Protein AF-A0A382TD17-F1 (afdb_monomer_lite)

InterPro domains:
  IPR001322 Lamin tail domain [PF00932] (23-88)
  IPR036415 Lamin tail domain superfamily [SSF74853] (25-89)

Organism: NCBI:txid408172

Sequence (111 aa):
MPLSNRSLWHDWLWLLFFAAITPQAQVIINEIHYRPANESLSEEFIELWNFGGEPVTLDGWQLDAGILFVFGKITLPPDSGLVVAADVAQFAKLHPGVKNVVGNWRGQLSN

Foldseek 3Di:
DDDDDDDDDDPDPDPDDDDPPPPDPQKDFPDWQQADPVRDQQATKTKIFGQDQAKDFQDQPFDDPQWTDGDHGDIAGHGGMAIAGCHPVVNCVVCVPDDRYHYVIPGGDDD

Secondary structure (DSSP, 8-state):
-------------------------SEEEEEEE-S-TT--GGG-EEEEEE-SSS-EE-TT-EE-SSEEEE--S-EE-TTEEEEEES-HHHHHHH-TT---EEE--EE----

Radius of gyration: 25.59 Å; chains: 1; bounding box: 78×43×63 Å

pLDDT: mean 87.73, std 16.06, range [43.56, 98.69]

Structure (mmCIF, N/CA/C/O backbone):
data_AF-A0A382TD17-F1
#
_entry.id   AF-A0A382TD17-F1
#
loop_
_atom_site.group_PDB
_atom_site.id
_atom_site.type_symbol
_atom_site.label_atom_id
_atom_site.label_alt_id
_atom_site.label_comp_id
_atom_site.label_asym_id
_atom_site.label_entity_id
_atom_site.label_seq_id
_atom_site.pdbx_PDB_ins_code
_atom_site.Cartn_x
_atom_site.Cartn_y
_atom_site.Cartn_z
_atom_site.occupancy
_atom_site.B_iso_or_equiv
_atom_site.auth_seq_id
_atom_site.auth_comp_id
_atom_site.auth_asym_id
_atom_site.auth_atom_id
_atom_site.pdbx_PDB_model_num
ATOM 1 N N . MET A 1 1 ? -62.956 27.971 46.661 1.00 43.56 1 MET A N 1
ATOM 2 C CA . MET A 1 1 ? -62.706 28.676 45.381 1.00 43.56 1 MET A CA 1
ATOM 3 C C . MET A 1 1 ? -61.955 29.973 45.685 1.00 43.56 1 MET A C 1
ATOM 5 O O . MET A 1 1 ? -62.360 30.593 46.660 1.00 43.56 1 MET A O 1
ATOM 9 N N . PRO A 1 2 ? -60.976 30.447 44.886 1.00 54.31 2 PRO A N 1
ATOM 10 C CA . PRO A 1 2 ? -60.091 29.741 43.951 1.00 54.31 2 PRO A CA 1
ATOM 11 C C . PRO A 1 2 ? -58.573 30.070 44.115 1.00 54.31 2 PRO A C 1
ATOM 13 O O . PRO A 1 2 ? -58.189 31.087 44.673 1.00 54.31 2 PRO A O 1
ATOM 16 N N . LEU A 1 3 ? -57.748 29.161 43.573 1.00 45.25 3 LEU A N 1
ATOM 17 C CA . LEU A 1 3 ? -56.482 29.331 42.828 1.00 45.25 3 LEU A CA 1
ATOM 18 C C . LEU A 1 3 ? -55.356 30.245 43.369 1.00 45.25 3 LEU A C 1
ATOM 20 O O . LEU A 1 3 ? -55.397 31.462 43.212 1.00 45.25 3 LEU A O 1
ATOM 24 N N . SER A 1 4 ? -54.233 29.628 43.775 1.00 58.12 4 SER A N 1
ATOM 25 C CA . SER A 1 4 ? -52.903 30.241 43.625 1.00 58.12 4 SER A CA 1
ATOM 26 C C . SER A 1 4 ? -52.115 29.554 42.506 1.00 58.12 4 SER A C 1
ATOM 28 O O . SER A 1 4 ? -51.661 28.416 42.620 1.00 58.12 4 SER A O 1
ATOM 30 N N . ASN A 1 5 ? -51.994 30.315 41.430 1.00 58.88 5 ASN A N 1
ATOM 31 C CA . ASN A 1 5 ? -51.177 30.176 40.238 1.00 58.88 5 ASN A CA 1
ATOM 32 C C . ASN A 1 5 ? -49.743 29.662 40.503 1.00 58.88 5 ASN A C 1
ATOM 34 O O . ASN A 1 5 ? -48.974 30.305 41.219 1.00 58.88 5 ASN A O 1
ATOM 38 N N . ARG A 1 6 ? -49.354 28.552 39.864 1.00 56.66 6 ARG A N 1
ATOM 39 C CA . ARG A 1 6 ? -47.947 28.169 39.692 1.00 56.66 6 ARG A CA 1
ATOM 40 C C . ARG A 1 6 ? -47.659 27.831 38.228 1.00 56.66 6 ARG A C 1
ATOM 42 O O . ARG A 1 6 ? -47.901 26.725 37.775 1.00 56.66 6 ARG A O 1
ATOM 49 N N . SER A 1 7 ? -47.123 28.850 37.558 1.00 59.53 7 SER A N 1
ATOM 50 C CA . SER A 1 7 ? -46.008 28.824 36.603 1.00 59.53 7 SER A CA 1
ATOM 51 C C . SER A 1 7 ? -46.014 27.767 35.488 1.00 59.53 7 SER A C 1
ATOM 53 O O . SER A 1 7 ? -45.597 26.629 35.676 1.00 59.53 7 SER A O 1
ATOM 55 N N . LEU A 1 8 ? -46.354 28.253 34.294 1.00 64.62 8 LEU A N 1
ATOM 56 C CA . LEU A 1 8 ? -46.206 27.662 32.961 1.00 64.62 8 LEU A CA 1
ATOM 57 C C . LEU A 1 8 ? -44.751 27.359 32.603 1.00 64.62 8 LEU A C 1
ATOM 59 O O . LEU A 1 8 ? -43.982 28.310 32.543 1.00 64.62 8 LEU A O 1
ATOM 63 N N . TRP A 1 9 ? -44.409 26.130 32.215 1.00 53.50 9 TRP A N 1
ATOM 64 C CA . TRP A 1 9 ? -43.345 25.898 31.227 1.00 53.50 9 TRP A CA 1
ATOM 65 C C . TRP A 1 9 ? -43.829 24.800 30.277 1.00 53.50 9 TRP A C 1
ATOM 67 O O . TRP A 1 9 ? -44.205 23.717 30.707 1.00 53.50 9 TRP A O 1
ATOM 77 N N . HIS A 1 10 ? -43.932 25.156 28.999 1.00 54.94 10 HIS A N 1
ATOM 78 C CA . HIS A 1 10 ? -44.420 24.303 27.926 1.00 54.94 10 HIS A CA 1
ATOM 79 C C . HIS A 1 10 ? -43.370 23.236 27.608 1.00 54.94 10 HIS A C 1
ATOM 81 O O . HIS A 1 10 ? -42.209 23.573 27.376 1.00 54.94 10 HIS A O 1
ATOM 87 N N . ASP A 1 11 ? -43.795 21.979 27.541 1.00 56.88 11 ASP A N 1
ATOM 88 C CA . ASP A 1 11 ? -42.989 20.870 27.044 1.00 56.88 11 ASP A CA 1
ATOM 89 C C . ASP A 1 11 ? -42.779 21.033 25.532 1.00 56.88 11 ASP A C 1
ATOM 91 O O . ASP A 1 11 ? -43.651 20.726 24.718 1.00 56.88 11 ASP A O 1
ATOM 95 N N . TRP A 1 12 ? -41.622 21.562 25.136 1.00 56.66 12 TRP A N 1
ATOM 96 C CA . TRP A 1 12 ? -41.204 21.580 23.737 1.00 56.66 12 TRP A CA 1
ATOM 97 C C . TRP A 1 12 ? -40.485 20.257 23.457 1.00 56.66 12 TRP A C 1
ATOM 99 O O . TRP A 1 12 ? -39.304 20.094 23.761 1.00 56.66 12 TRP A O 1
ATOM 109 N N . LEU A 1 13 ? -41.223 19.291 22.906 1.00 55.62 13 LEU A N 1
ATOM 110 C CA . LEU A 1 13 ? -40.679 18.061 22.327 1.00 55.62 13 LEU A CA 1
ATOM 111 C C . LEU A 1 13 ? -39.768 18.420 21.143 1.00 55.62 13 LEU A C 1
ATOM 113 O O . LEU A 1 13 ? -40.232 18.611 20.020 1.00 55.62 13 LEU A O 1
ATOM 117 N N . TRP A 1 14 ? -38.459 18.494 21.377 1.00 62.12 14 TRP A N 1
ATOM 118 C CA . TRP A 1 14 ? -37.474 18.472 20.299 1.00 62.12 14 TRP A CA 1
ATOM 119 C C . TRP A 1 14 ? -37.331 17.033 19.800 1.00 62.12 14 TRP A C 1
ATOM 121 O O . TRP A 1 14 ? -36.613 16.227 20.389 1.00 62.12 14 TRP A O 1
ATOM 131 N N . LEU A 1 15 ? -38.017 16.691 18.710 1.00 60.81 15 LEU A N 1
ATOM 132 C CA . LEU A 1 15 ? -37.674 15.498 17.938 1.00 60.81 15 LEU A CA 1
ATOM 133 C C . LEU A 1 15 ? -36.336 15.758 17.234 1.00 60.81 15 LEU A C 1
ATOM 135 O O . LEU A 1 15 ? -36.285 16.396 16.184 1.00 60.81 15 LEU A O 1
ATOM 139 N N . LEU A 1 16 ? -35.244 15.276 17.827 1.00 65.56 16 LEU A N 1
ATOM 140 C CA . LEU A 1 16 ? -33.961 15.171 17.143 1.00 65.56 16 LEU A CA 1
ATOM 141 C C . LEU A 1 16 ? -34.047 14.017 16.138 1.00 65.56 16 LEU A C 1
ATOM 143 O O . LEU A 1 16 ? -34.020 12.846 16.512 1.00 65.56 16 LEU A O 1
ATOM 147 N N . PHE A 1 17 ? -34.148 14.348 14.852 1.00 62.25 17 PHE A N 1
ATOM 148 C CA . PHE A 1 17 ? -33.865 13.395 13.785 1.00 62.25 17 PHE A CA 1
ATOM 149 C C . PHE A 1 17 ? -32.354 13.152 13.751 1.00 62.25 17 PHE A C 1
ATOM 151 O O . PHE A 1 17 ? -31.598 13.975 13.240 1.00 62.25 17 PHE A O 1
ATOM 158 N N . PHE A 1 18 ? -31.905 12.015 14.278 1.00 63.22 18 PHE A N 1
ATOM 159 C CA . PHE A 1 18 ? -30.597 11.490 13.910 1.00 63.22 18 PHE A CA 1
ATOM 160 C C . PHE A 1 18 ? -30.726 10.877 12.518 1.00 63.22 18 PHE A C 1
ATOM 162 O O . PHE A 1 18 ? -31.348 9.829 12.346 1.00 63.22 18 PHE A O 1
ATOM 169 N N . ALA A 1 19 ? -30.156 11.536 11.510 1.00 65.75 19 ALA A N 1
ATOM 170 C CA . ALA A 1 19 ? -29.840 10.841 10.275 1.00 65.75 19 ALA A CA 1
ATOM 171 C C . ALA A 1 19 ? -28.830 9.741 10.623 1.00 65.75 19 ALA A C 1
ATOM 173 O O . ALA A 1 19 ? -27.786 10.022 11.215 1.00 65.75 19 ALA A O 1
ATOM 174 N N . ALA A 1 20 ? -29.143 8.492 10.285 1.00 64.31 20 ALA A N 1
ATOM 175 C CA . ALA A 1 20 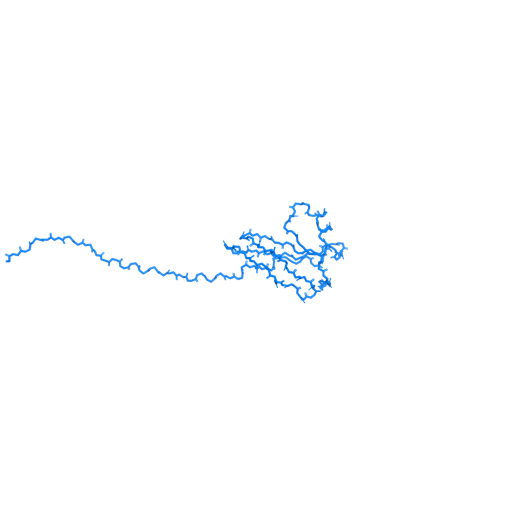? -28.143 7.440 10.302 1.00 64.31 20 ALA A CA 1
ATOM 176 C C . ALA A 1 20 ? -27.093 7.807 9.248 1.00 64.31 20 ALA A C 1
ATOM 178 O O . ALA A 1 20 ? -27.356 7.729 8.049 1.00 64.31 20 ALA A O 1
ATOM 179 N N . ILE A 1 21 ? -25.922 8.264 9.692 1.00 66.06 21 ILE A N 1
ATOM 180 C CA . ILE A 1 21 ? -24.752 8.346 8.827 1.00 66.06 21 ILE A CA 1
ATOM 181 C C . ILE A 1 21 ? -24.422 6.891 8.516 1.00 66.06 21 ILE A C 1
ATOM 183 O O . ILE A 1 21 ? -23.985 6.161 9.400 1.00 66.06 21 ILE A O 1
ATOM 187 N N . THR A 1 22 ? -24.703 6.423 7.307 1.00 58.97 22 THR A N 1
ATOM 188 C CA . THR A 1 22 ? -24.128 5.166 6.830 1.00 58.97 22 THR A CA 1
ATOM 189 C C . THR A 1 22 ? -22.675 5.472 6.488 1.00 58.97 22 THR A C 1
ATOM 191 O O . THR A 1 22 ? -22.464 6.150 5.478 1.00 58.97 22 THR A O 1
ATOM 194 N N . PRO A 1 23 ? -21.668 5.070 7.292 1.00 59.34 23 PRO A N 1
ATOM 195 C CA . PRO A 1 23 ? -20.293 5.193 6.844 1.00 59.34 23 PRO A CA 1
ATOM 196 C C . PRO A 1 23 ? -20.161 4.365 5.564 1.00 59.34 23 PRO A C 1
ATOM 198 O O . PRO A 1 23 ? -20.354 3.149 5.554 1.00 59.34 23 PRO A O 1
ATOM 201 N N . GLN A 1 24 ? -19.925 5.064 4.458 1.00 61.28 24 GLN A N 1
ATOM 202 C CA . GLN A 1 24 ? -19.508 4.464 3.199 1.00 61.28 24 GLN A CA 1
ATOM 203 C C . GLN A 1 24 ? -18.156 3.757 3.403 1.00 61.28 24 GLN A C 1
ATOM 205 O O . GLN A 1 24 ? -17.504 3.983 4.422 1.00 61.28 24 GLN A O 1
ATOM 210 N N . ALA A 1 25 ? -17.769 2.893 2.450 1.00 62.69 25 ALA A N 1
ATOM 211 C CA . ALA A 1 25 ? -16.523 2.120 2.440 1.00 62.69 25 ALA A CA 1
ATOM 212 C C . ALA A 1 25 ? -15.392 2.808 3.218 1.00 62.69 25 ALA A C 1
ATOM 214 O O . ALA A 1 25 ? -14.920 3.881 2.846 1.00 62.69 25 ALA A O 1
ATOM 215 N N . GLN A 1 26 ? -15.024 2.186 4.334 1.00 86.56 26 GLN A N 1
ATOM 216 C CA . GLN A 1 26 ? -14.173 2.805 5.338 1.00 86.56 26 GLN A CA 1
ATOM 217 C C . GLN A 1 26 ? -12.706 2.721 4.929 1.00 86.56 26 GLN A C 1
ATOM 219 O O . GLN A 1 26 ? -11.979 3.685 5.101 1.00 86.56 26 GLN A O 1
ATOM 224 N N . VAL A 1 27 ? -12.321 1.612 4.290 1.00 95.69 27 VAL A N 1
ATOM 225 C CA . VAL A 1 27 ? -11.025 1.410 3.638 1.00 95.69 27 VAL A CA 1
ATOM 226 C C . VAL A 1 27 ? -11.255 1.211 2.145 1.00 95.69 27 VAL A C 1
ATOM 228 O O . VAL A 1 27 ? -12.065 0.366 1.760 1.00 95.69 27 VAL A O 1
ATOM 231 N N . ILE A 1 28 ? -10.549 1.969 1.311 1.00 96.31 28 ILE A N 1
ATOM 232 C CA . ILE A 1 28 ? -10.595 1.835 -0.150 1.00 96.31 28 ILE A CA 1
ATOM 233 C C . ILE A 1 28 ? -9.201 1.564 -0.710 1.00 96.31 28 ILE A C 1
ATOM 235 O O . ILE A 1 28 ? -8.203 1.885 -0.067 1.00 96.31 28 ILE A O 1
ATOM 239 N N . ILE A 1 29 ? -9.138 1.033 -1.931 1.00 96.81 29 ILE A N 1
ATOM 240 C CA . ILE A 1 29 ? -7.923 1.118 -2.747 1.00 96.81 29 ILE A CA 1
ATOM 241 C C . ILE A 1 29 ? -7.844 2.552 -3.277 1.00 96.81 29 ILE A C 1
ATOM 243 O O . ILE A 1 29 ? -8.691 2.956 -4.073 1.00 96.81 29 ILE A O 1
ATOM 247 N N . ASN A 1 30 ? -6.874 3.319 -2.789 1.00 97.69 30 ASN A N 1
ATOM 248 C CA . ASN A 1 30 ? -6.686 4.727 -3.130 1.00 97.69 30 ASN A CA 1
ATOM 249 C C . ASN A 1 30 ? -5.819 4.897 -4.383 1.00 97.69 30 ASN A C 1
ATOM 251 O O . ASN A 1 30 ? -6.165 5.664 -5.279 1.00 97.69 30 ASN A O 1
ATOM 255 N N . GLU A 1 31 ? -4.729 4.134 -4.476 1.00 97.38 31 GLU A N 1
ATOM 256 C CA . GLU A 1 31 ? -3.802 4.169 -5.605 1.00 97.38 31 GLU A CA 1
ATOM 257 C C . GLU A 1 31 ? -3.428 2.751 -6.041 1.00 97.38 31 GLU A C 1
ATOM 259 O O . GLU A 1 31 ? -3.255 1.847 -5.221 1.00 97.38 31 GLU A O 1
ATOM 264 N N . ILE A 1 32 ? -3.279 2.573 -7.353 1.00 96.81 32 ILE A N 1
ATOM 265 C CA . ILE A 1 32 ? -2.626 1.410 -7.946 1.00 96.81 32 ILE A CA 1
ATOM 266 C C . ILE A 1 32 ? -1.520 1.935 -8.860 1.00 96.81 32 ILE A C 1
ATOM 268 O O . ILE A 1 32 ? -1.786 2.444 -9.950 1.00 96.81 32 ILE A O 1
ATOM 272 N N . HIS A 1 33 ? -0.274 1.779 -8.430 1.00 97.12 33 HIS A N 1
ATOM 273 C CA . HIS A 1 33 ? 0.905 2.129 -9.207 1.00 97.12 33 HIS A CA 1
ATOM 274 C C . HIS A 1 33 ? 1.363 0.910 -10.020 1.00 97.12 33 HIS A C 1
ATOM 276 O O . HIS A 1 33 ? 2.316 0.232 -9.660 1.00 97.12 33 HIS A O 1
ATOM 282 N N . TYR A 1 34 ? 0.634 0.577 -11.089 1.00 95.31 34 TYR A N 1
ATOM 283 C CA . TYR A 1 34 ? 0.818 -0.665 -11.866 1.00 95.31 34 TYR A CA 1
ATOM 284 C C . TYR A 1 34 ? 1.812 -0.558 -13.034 1.00 95.31 34 TYR A C 1
ATOM 286 O O . TYR A 1 34 ? 2.074 -1.539 -13.725 1.00 95.31 34 TYR A O 1
ATOM 294 N N . ARG A 1 35 ? 2.307 0.649 -13.333 1.00 95.50 35 ARG A N 1
ATOM 295 C CA . ARG A 1 35 ? 3.237 0.871 -14.446 1.00 95.50 35 ARG A CA 1
ATOM 296 C C . ARG A 1 35 ? 4.242 1.979 -14.124 1.00 95.50 35 ARG A C 1
ATOM 298 O O . ARG A 1 35 ? 4.062 3.118 -14.563 1.00 95.50 35 ARG A O 1
ATOM 305 N N . PRO A 1 36 ? 5.296 1.653 -13.361 1.00 95.00 36 PRO A N 1
ATOM 306 C CA . PRO A 1 36 ? 6.417 2.554 -13.119 1.00 95.00 36 PRO A CA 1
ATOM 307 C C . PRO A 1 36 ? 7.034 3.053 -14.430 1.00 95.00 36 PRO A C 1
ATOM 309 O O . PRO A 1 36 ? 6.994 2.366 -15.450 1.00 95.00 36 PRO A O 1
ATOM 312 N N . ALA A 1 37 ? 7.637 4.244 -14.421 1.00 95.75 37 ALA A N 1
ATOM 313 C CA . ALA A 1 37 ? 8.181 4.867 -15.636 1.00 95.75 37 ALA A CA 1
ATOM 314 C C . ALA A 1 37 ? 9.308 4.051 -16.298 1.00 95.75 37 ALA A C 1
ATOM 316 O O . ALA A 1 37 ? 9.523 4.150 -17.503 1.00 95.75 37 ALA A O 1
ATOM 317 N N . ASN A 1 38 ? 10.029 3.255 -15.507 1.00 95.62 38 ASN A N 1
ATOM 318 C CA . ASN A 1 38 ? 11.051 2.318 -15.971 1.00 95.62 38 ASN A CA 1
ATOM 319 C C . ASN A 1 38 ? 10.499 0.902 -16.235 1.00 95.62 38 ASN A C 1
ATOM 321 O O . ASN A 1 38 ? 11.284 -0.006 -16.495 1.00 95.62 38 ASN A O 1
ATOM 325 N N . GLU A 1 39 ? 9.179 0.716 -16.128 1.00 94.44 39 GLU A N 1
ATOM 326 C CA . GLU A 1 39 ? 8.455 -0.555 -16.260 1.00 94.44 39 GLU A CA 1
ATOM 327 C C . GLU A 1 39 ? 8.921 -1.654 -15.281 1.00 94.44 39 GLU A C 1
ATOM 329 O O . GLU A 1 39 ? 8.689 -2.843 -15.497 1.00 94.44 39 GLU A O 1
ATOM 334 N N . SER A 1 40 ? 9.572 -1.275 -14.175 1.00 96.44 40 SER A N 1
ATOM 335 C CA . SER A 1 40 ? 10.060 -2.222 -13.175 1.00 96.44 40 SER A CA 1
ATOM 336 C C . SER A 1 40 ? 8.931 -2.720 -12.276 1.00 96.44 40 SER A C 1
ATOM 338 O O . SER A 1 40 ? 8.482 -2.002 -11.390 1.00 96.44 40 SER A O 1
ATOM 340 N N . LEU A 1 41 ? 8.542 -3.990 -12.414 1.00 95.81 41 LEU A N 1
ATOM 341 C CA . LEU A 1 41 ? 7.497 -4.608 -11.580 1.00 95.81 41 LEU A CA 1
ATOM 342 C C . LEU A 1 41 ? 7.782 -4.523 -10.067 1.00 95.81 41 LEU A C 1
ATOM 344 O O . LEU A 1 41 ? 6.859 -4.515 -9.261 1.00 95.81 41 LEU A O 1
ATOM 348 N N . SER A 1 42 ? 9.053 -4.443 -9.653 1.00 97.25 42 SER A N 1
ATOM 349 C CA . SER A 1 42 ? 9.428 -4.307 -8.235 1.00 97.25 42 SER A CA 1
ATOM 350 C C . SER A 1 42 ? 9.088 -2.942 -7.628 1.00 97.25 42 SER A C 1
ATOM 352 O O . SER A 1 42 ? 9.145 -2.789 -6.408 1.00 97.25 42 SER A O 1
ATOM 354 N N . GLU A 1 43 ? 8.750 -1.956 -8.459 1.00 97.75 43 GLU A N 1
ATOM 355 C CA . GLU A 1 43 ? 8.349 -0.611 -8.036 1.00 97.75 43 GLU A CA 1
ATOM 356 C C . GLU A 1 43 ? 6.822 -0.449 -7.998 1.00 97.75 43 GLU A C 1
ATOM 358 O O . GLU A 1 43 ? 6.325 0.614 -7.631 1.00 97.75 43 GLU A O 1
ATOM 363 N N . GLU A 1 44 ? 6.064 -1.498 -8.336 1.00 97.94 44 GLU A N 1
ATOM 364 C CA . GLU A 1 44 ? 4.609 -1.480 -8.230 1.00 97.94 44 GLU A CA 1
ATOM 365 C C . GLU A 1 44 ? 4.145 -1.482 -6.768 1.00 97.94 44 GLU A C 1
ATOM 367 O O . GLU A 1 44 ? 4.736 -2.120 -5.889 1.00 97.94 44 GLU A O 1
ATOM 372 N N . PHE A 1 45 ? 3.033 -0.798 -6.505 1.00 98.31 45 PHE A N 1
ATOM 373 C CA . PHE A 1 45 ? 2.375 -0.817 -5.202 1.00 98.31 45 PHE A CA 1
ATOM 374 C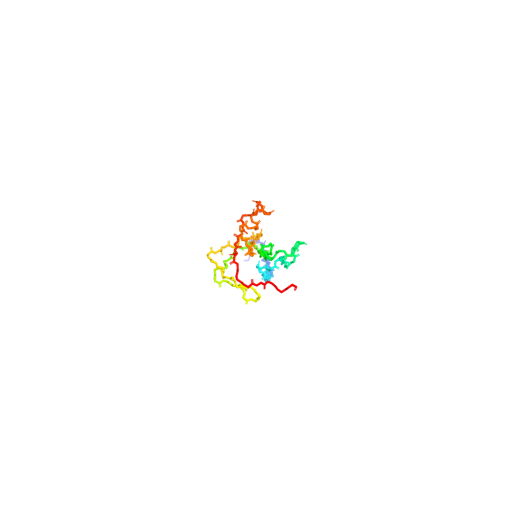 C . PHE A 1 45 ? 0.866 -0.581 -5.314 1.00 98.31 45 PHE A C 1
ATOM 376 O O . PHE A 1 45 ? 0.361 -0.040 -6.299 1.00 98.31 45 PHE A O 1
ATOM 383 N N . ILE A 1 46 ? 0.149 -0.992 -4.272 1.00 98.44 46 ILE A N 1
ATOM 384 C CA . ILE A 1 46 ? -1.260 -0.686 -4.037 1.00 98.44 46 ILE A CA 1
ATOM 385 C C . ILE A 1 46 ? -1.339 0.077 -2.720 1.00 98.44 46 ILE A C 1
ATOM 387 O O . ILE A 1 46 ? -0.828 -0.390 -1.702 1.00 98.44 46 ILE A O 1
ATOM 391 N N . GLU A 1 47 ? -1.993 1.231 -2.719 1.00 98.50 47 GLU A N 1
ATOM 392 C CA . GLU A 1 47 ? -2.278 1.977 -1.498 1.00 98.50 47 GLU A CA 1
ATOM 393 C C . GLU A 1 47 ? -3.711 1.710 -1.040 1.00 98.50 47 GLU A C 1
ATOM 395 O O . GLU A 1 47 ? -4.670 1.891 -1.793 1.00 98.50 47 GLU A O 1
ATOM 400 N N . LEU A 1 48 ? -3.856 1.315 0.222 1.00 98.56 48 LEU A N 1
ATOM 401 C CA . LEU A 1 48 ? -5.126 1.344 0.931 1.00 98.56 48 LEU A CA 1
ATOM 402 C C . LEU A 1 48 ? -5.233 2.638 1.732 1.00 98.56 48 LEU A C 1
ATOM 404 O O . LEU A 1 48 ? -4.257 3.031 2.363 1.00 98.56 48 LEU A O 1
ATOM 408 N N . TRP A 1 49 ? -6.417 3.246 1.784 1.00 98.06 49 TRP A N 1
ATOM 409 C CA . TRP A 1 49 ? -6.677 4.406 2.640 1.00 98.06 49 TRP A CA 1
ATOM 410 C C . TRP A 1 49 ? -7.944 4.227 3.463 1.00 98.06 49 TRP A C 1
ATOM 412 O O . TRP A 1 49 ? -8.986 3.859 2.918 1.00 98.06 49 TRP A O 1
ATOM 422 N N . ASN A 1 50 ? -7.860 4.511 4.765 1.00 97.19 50 ASN A N 1
ATOM 423 C CA . ASN A 1 50 ? -9.011 4.561 5.658 1.00 97.19 50 ASN A CA 1
ATOM 424 C C . ASN A 1 50 ? -9.581 5.985 5.716 1.00 97.19 50 ASN A C 1
ATOM 426 O O . ASN A 1 50 ? -9.042 6.834 6.419 1.00 97.19 50 ASN A O 1
ATOM 430 N N . PHE A 1 51 ? -10.681 6.244 5.008 1.00 95.38 51 PHE A N 1
ATOM 431 C CA . PHE A 1 51 ? -11.394 7.532 5.048 1.00 95.38 51 PHE A CA 1
ATOM 432 C C . PHE A 1 51 ? -12.391 7.632 6.216 1.00 95.38 51 PHE A C 1
ATOM 434 O O . PHE A 1 51 ? -13.076 8.643 6.373 1.00 95.38 51 PHE A O 1
ATOM 441 N N . GLY A 1 52 ? -12.516 6.577 7.023 1.00 91.44 52 GLY A N 1
ATOM 442 C CA . GLY A 1 52 ? -13.375 6.553 8.198 1.00 91.44 52 GLY A CA 1
ATOM 443 C C . GLY A 1 52 ? -12.804 7.294 9.403 1.00 91.44 52 GLY A C 1
ATOM 444 O O . GLY A 1 52 ? -11.603 7.519 9.516 1.00 91.44 52 GLY A O 1
ATOM 445 N N . GLY A 1 53 ? -13.690 7.598 10.356 1.00 92.56 53 GLY A N 1
ATOM 446 C CA . GLY A 1 53 ? -13.330 8.193 11.650 1.00 92.56 53 GLY A CA 1
ATOM 447 C C . GLY A 1 53 ? -12.883 7.193 12.722 1.00 92.56 53 GLY A C 1
ATOM 448 O O . GLY A 1 53 ? -12.520 7.608 13.814 1.00 92.56 53 GLY A O 1
ATOM 449 N N . GLU A 1 54 ? -12.880 5.894 12.417 1.00 94.56 54 GLU A N 1
ATOM 450 C CA . GLU A 1 54 ? -12.520 4.817 13.349 1.00 94.56 54 GLU A CA 1
ATOM 451 C C . GLU A 1 54 ? -11.437 3.907 12.745 1.00 94.56 54 GLU A C 1
ATOM 453 O O . GLU A 1 54 ? -11.381 3.760 11.516 1.00 94.56 54 GLU A O 1
ATOM 458 N N . PRO A 1 55 ? -10.584 3.276 13.576 1.00 95.81 55 PRO A N 1
ATOM 459 C CA . PRO A 1 55 ? -9.590 2.319 13.104 1.00 95.81 55 PRO A CA 1
ATOM 460 C C . PRO A 1 55 ? -10.243 1.047 12.544 1.00 95.81 55 PRO A C 1
ATOM 462 O O . PRO A 1 55 ? -11.245 0.564 13.071 1.00 95.81 55 PRO A O 1
ATOM 465 N N . VAL A 1 56 ? -9.632 0.461 11.512 1.00 96.69 56 VAL A N 1
ATOM 466 C CA . VAL A 1 56 ? -10.107 -0.773 10.863 1.00 96.69 56 VAL A CA 1
ATOM 467 C C . VAL A 1 56 ? -9.046 -1.864 10.954 1.00 96.69 56 VAL A C 1
ATOM 469 O O . VAL A 1 56 ? -7.897 -1.663 10.568 1.00 96.69 56 VAL A O 1
ATOM 472 N N . THR A 1 57 ? -9.424 -3.039 11.451 1.00 96.69 57 THR A N 1
ATOM 473 C CA . THR A 1 57 ? -8.555 -4.222 11.470 1.00 96.69 57 THR A CA 1
ATOM 474 C C . THR A 1 57 ? -8.600 -4.936 10.119 1.00 96.69 57 THR A C 1
ATOM 476 O O . THR A 1 57 ? -9.674 -5.294 9.641 1.00 96.69 57 THR A O 1
ATOM 479 N N . LEU A 1 58 ? -7.426 -5.156 9.525 1.00 97.19 58 LEU A N 1
ATOM 480 C CA . LEU A 1 58 ? -7.237 -5.832 8.237 1.00 97.19 58 LEU A CA 1
ATOM 481 C C . LEU A 1 58 ? -6.876 -7.318 8.400 1.00 97.19 58 LEU A C 1
ATOM 483 O O . LEU A 1 58 ? -6.540 -7.980 7.424 1.00 97.19 58 LEU A O 1
ATOM 487 N N . ASP A 1 59 ? -6.908 -7.853 9.621 1.00 96.50 59 ASP A N 1
ATOM 488 C CA . ASP A 1 59 ? -6.528 -9.233 9.921 1.00 96.50 59 ASP A CA 1
ATOM 489 C C . ASP A 1 59 ? -7.281 -10.234 9.034 1.00 96.50 59 ASP A C 1
ATOM 491 O O . ASP A 1 59 ? -8.510 -10.321 9.057 1.00 96.50 59 ASP A O 1
ATOM 495 N N . GLY A 1 60 ? -6.526 -11.010 8.254 1.00 95.38 60 GLY A N 1
ATOM 496 C CA . GLY A 1 60 ? -7.085 -12.021 7.358 1.00 95.38 60 GLY A CA 1
ATOM 497 C C . GLY A 1 60 ? -7.728 -11.470 6.083 1.00 95.38 60 GLY A C 1
ATOM 498 O O . GLY A 1 60 ? -8.255 -12.259 5.302 1.00 95.38 60 GLY A O 1
ATOM 499 N N . TRP A 1 61 ? -7.669 -10.157 5.831 1.00 97.56 61 TRP A N 1
ATOM 500 C CA . TRP A 1 61 ? -7.985 -9.616 4.510 1.00 97.56 61 TRP A CA 1
ATOM 501 C C . TRP A 1 61 ? -6.999 -10.164 3.477 1.00 97.56 61 TRP A C 1
ATOM 503 O O . TRP A 1 61 ? -5.892 -10.607 3.811 1.00 97.56 61 TRP A O 1
ATOM 513 N N . GLN A 1 62 ? -7.385 -10.101 2.205 1.00 97.75 62 GLN A N 1
ATOM 514 C CA . GLN A 1 62 ? -6.539 -10.543 1.107 1.00 97.75 62 GLN A CA 1
ATOM 515 C C . GLN A 1 62 ? -6.712 -9.680 -0.139 1.00 97.75 62 GLN A C 1
ATOM 517 O O . GLN A 1 62 ? -7.796 -9.173 -0.420 1.00 97.75 62 GLN A O 1
ATOM 522 N N . LEU A 1 63 ? -5.620 -9.557 -0.886 1.00 97.00 63 LEU A N 1
ATOM 523 C CA . LEU A 1 63 ? -5.621 -9.205 -2.300 1.00 97.00 63 LEU A CA 1
ATOM 524 C C . LEU A 1 63 ? -5.349 -10.512 -3.046 1.00 97.00 63 LEU A C 1
ATOM 526 O O . LEU A 1 63 ? -4.310 -11.134 -2.810 1.00 97.00 63 LEU A O 1
ATOM 530 N N . ASP A 1 64 ? -6.305 -10.962 -3.859 1.00 95.88 64 ASP A N 1
ATOM 531 C CA . ASP A 1 64 ? -6.298 -12.297 -4.475 1.00 95.88 64 ASP A CA 1
ATOM 532 C C . ASP A 1 64 ? -6.567 -12.307 -5.991 1.00 95.88 64 ASP A C 1
ATOM 534 O O . ASP A 1 64 ? -6.636 -13.373 -6.607 1.00 95.88 64 ASP A O 1
ATOM 538 N N . ALA A 1 65 ? -6.669 -11.130 -6.610 1.00 88.31 65 ALA A N 1
ATOM 539 C CA . ALA A 1 65 ? -6.816 -10.961 -8.049 1.00 88.31 65 ALA A CA 1
ATOM 540 C C . ALA A 1 65 ? -5.572 -10.275 -8.636 1.00 88.31 65 ALA A C 1
ATOM 542 O O . ALA A 1 65 ? -5.253 -9.137 -8.295 1.00 88.31 65 ALA A O 1
ATOM 543 N N . GLY A 1 66 ? -4.857 -10.976 -9.523 1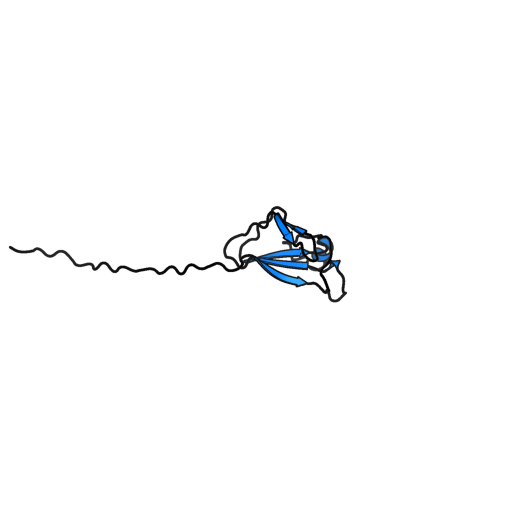.00 88.94 66 GLY A N 1
ATOM 544 C CA . GLY A 1 66 ? -3.590 -10.526 -10.124 1.00 88.94 66 GLY A CA 1
ATOM 545 C C . GLY A 1 66 ? -2.384 -10.721 -9.200 1.00 88.94 66 GLY A C 1
ATOM 546 O O . GLY A 1 66 ? -1.416 -11.390 -9.568 1.00 88.94 66 GLY A O 1
ATOM 547 N N . ILE A 1 67 ? -2.488 -10.231 -7.965 1.00 94.75 67 ILE A N 1
ATOM 548 C CA . ILE A 1 67 ? -1.507 -10.474 -6.904 1.00 94.75 67 ILE A CA 1
ATOM 549 C C . ILE A 1 67 ? -2.097 -11.338 -5.787 1.00 94.75 67 ILE A C 1
ATOM 551 O O . ILE A 1 67 ? -3.311 -11.430 -5.632 1.00 94.75 67 ILE A O 1
ATOM 555 N N . LEU A 1 68 ? -1.220 -11.962 -5.002 1.00 96.88 68 LEU A N 1
ATOM 556 C CA . LEU A 1 68 ? -1.555 -12.756 -3.825 1.00 96.88 68 LEU A CA 1
ATOM 557 C C . LEU A 1 68 ? -0.847 -12.171 -2.603 1.00 96.88 68 LEU A C 1
ATOM 559 O O . LEU A 1 68 ? 0.376 -12.298 -2.460 1.00 96.88 68 LEU A O 1
ATOM 563 N N . PHE A 1 69 ? -1.624 -11.565 -1.711 1.00 98.00 69 PHE A N 1
ATOM 564 C CA . PHE A 1 69 ? -1.153 -11.026 -0.441 1.00 98.00 69 PHE A CA 1
ATOM 565 C C . PHE A 1 69 ? -2.218 -11.202 0.643 1.00 98.00 69 PHE A C 1
ATOM 567 O O . PHE A 1 69 ? -3.378 -10.861 0.432 1.00 98.00 69 PHE A O 1
ATOM 574 N N . VAL A 1 70 ? -1.815 -11.719 1.805 1.00 97.88 70 VAL A N 1
ATOM 575 C CA . VAL A 1 70 ? -2.684 -11.879 2.979 1.00 97.88 70 VAL A CA 1
ATOM 576 C C . VAL A 1 70 ? -2.187 -10.944 4.067 1.00 97.88 70 VAL A C 1
ATOM 578 O O . VAL A 1 70 ? -1.008 -10.972 4.430 1.00 97.88 70 VAL A O 1
ATOM 581 N N . PHE A 1 71 ? -3.087 -10.124 4.596 1.00 97.88 71 PHE A N 1
ATOM 582 C CA . PHE A 1 71 ? -2.760 -9.175 5.647 1.00 97.88 71 PHE A CA 1
ATOM 583 C C . PHE A 1 71 ? -2.584 -9.914 6.980 1.00 97.88 71 PHE A C 1
ATOM 585 O O . PHE A 1 71 ? -3.396 -10.756 7.373 1.00 97.88 71 PHE A O 1
ATOM 592 N N . GLY A 1 72 ? -1.482 -9.601 7.667 1.00 96.06 72 GLY A N 1
ATOM 593 C CA . GLY A 1 72 ? -1.218 -10.063 9.028 1.00 96.06 72 GLY A CA 1
ATOM 594 C C . GLY A 1 72 ? -2.029 -9.281 10.062 1.00 96.06 72 GLY A C 1
ATOM 595 O O . GLY A 1 72 ? -3.077 -8.728 9.752 1.00 96.06 72 GLY A O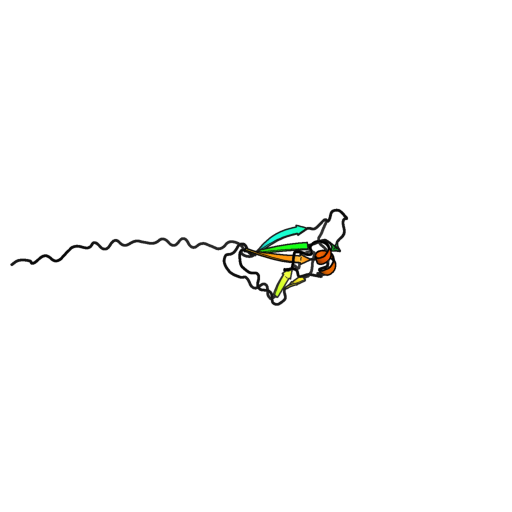 1
ATOM 596 N N . LYS A 1 73 ? -1.512 -9.199 11.292 1.00 96.81 73 LYS A N 1
ATOM 597 C CA . LYS A 1 73 ? -2.133 -8.400 12.355 1.00 96.81 73 LYS A CA 1
ATOM 598 C C . LYS A 1 73 ? -1.904 -6.910 12.121 1.00 96.81 73 LYS A C 1
ATOM 600 O O . LYS A 1 73 ? -0.850 -6.396 12.499 1.00 96.81 73 LYS A O 1
ATOM 605 N N . ILE A 1 74 ? -2.846 -6.246 11.460 1.00 96.81 74 ILE A N 1
ATOM 606 C CA . ILE A 1 74 ? -2.725 -4.845 11.047 1.00 96.81 74 ILE A CA 1
ATOM 607 C C . ILE A 1 74 ? -4.014 -4.111 11.392 1.00 96.81 74 ILE A C 1
ATOM 609 O O . ILE A 1 74 ? -5.097 -4.478 10.948 1.00 96.81 74 ILE A O 1
ATOM 613 N N . THR A 1 75 ? -3.871 -3.011 12.124 1.00 96.94 75 THR A N 1
ATOM 614 C CA . THR A 1 75 ? -4.944 -2.041 12.338 1.00 96.94 75 THR A CA 1
ATOM 615 C C . THR A 1 75 ? -4.582 -0.767 11.596 1.00 96.94 75 THR A C 1
ATOM 617 O O . THR A 1 75 ? -3.542 -0.176 11.879 1.00 96.94 75 THR A O 1
ATOM 620 N N . LEU A 1 76 ? -5.433 -0.358 10.659 1.00 97.56 76 LEU A N 1
ATOM 621 C CA . LEU A 1 76 ? -5.301 0.875 9.896 1.00 97.56 76 LEU A CA 1
ATOM 622 C C . LEU A 1 76 ? -6.026 2.013 10.640 1.00 97.56 76 LEU A C 1
ATOM 624 O O . LEU A 1 76 ? -7.254 1.952 10.767 1.00 97.56 76 LEU A O 1
ATOM 628 N N . PRO A 1 77 ? -5.309 3.024 11.171 1.00 97.06 77 PRO A N 1
ATOM 629 C CA . PRO A 1 77 ? -5.919 4.164 11.862 1.00 97.06 77 PRO A CA 1
ATOM 630 C C . PRO A 1 77 ? -6.913 4.946 10.985 1.00 97.06 77 PRO A C 1
ATOM 632 O O . PRO A 1 77 ? -6.871 4.815 9.759 1.00 97.06 77 PRO A O 1
ATOM 635 N N . PRO A 1 78 ? -7.793 5.771 11.578 1.00 96.19 78 PRO A N 1
ATOM 636 C CA . PRO A 1 78 ? -8.596 6.718 10.807 1.00 96.19 78 PRO A CA 1
ATOM 637 C C . PRO A 1 78 ? -7.710 7.717 10.056 1.00 96.19 78 PRO A C 1
ATOM 639 O O . PRO A 1 78 ? -6.629 8.061 10.537 1.00 96.19 78 PRO A O 1
ATOM 642 N N . ASP A 1 79 ? -8.188 8.171 8.898 1.00 94.88 79 ASP A N 1
ATOM 643 C CA . ASP A 1 79 ? -7.514 9.134 8.013 1.00 94.88 79 ASP A CA 1
ATOM 644 C C . ASP A 1 79 ? -6.038 8.788 7.741 1.00 94.88 79 ASP A C 1
ATOM 646 O O . ASP A 1 79 ? -5.127 9.600 7.912 1.00 94.88 79 ASP A O 1
ATOM 650 N N . SER A 1 80 ? -5.781 7.525 7.390 1.00 97.00 80 SER A N 1
ATOM 651 C CA . SER A 1 80 ? -4.419 7.032 7.182 1.00 97.00 80 SER A CA 1
ATOM 652 C C . SER A 1 80 ? -4.314 5.983 6.079 1.00 97.00 80 SER A C 1
ATOM 654 O O . SER A 1 80 ? -5.274 5.266 5.781 1.00 97.00 80 SER A O 1
ATOM 656 N N . GLY A 1 81 ? -3.117 5.894 5.492 1.00 97.62 81 GLY A N 1
ATOM 657 C CA . GLY A 1 81 ? -2.792 4.959 4.420 1.00 97.62 81 GLY A CA 1
ATOM 658 C C . GLY A 1 81 ? -2.027 3.715 4.879 1.00 97.62 81 GLY A C 1
ATOM 659 O O . GLY A 1 81 ? -1.419 3.685 5.952 1.00 97.62 81 GLY A O 1
ATOM 660 N N . LEU A 1 82 ? -2.004 2.695 4.030 1.00 98.62 82 LEU A N 1
ATOM 661 C CA . LEU A 1 82 ? -1.085 1.563 4.092 1.00 98.62 82 LEU A CA 1
ATOM 662 C C . LEU A 1 82 ? -0.686 1.184 2.671 1.00 98.62 82 LEU A C 1
ATOM 664 O O . LEU A 1 82 ? -1.540 0.856 1.849 1.00 98.62 82 LEU A O 1
ATOM 668 N N . VAL A 1 83 ? 0.615 1.160 2.409 1.00 98.69 83 VAL A N 1
ATOM 669 C CA . VAL A 1 83 ? 1.146 0.669 1.141 1.00 98.69 83 VAL A CA 1
ATOM 670 C C . VAL A 1 83 ? 1.349 -0.838 1.227 1.00 98.69 83 VAL A C 1
ATOM 672 O O . VAL A 1 83 ? 2.000 -1.339 2.143 1.00 98.69 83 VAL A O 1
ATOM 675 N N . VAL A 1 84 ? 0.830 -1.559 0.242 1.00 98.56 84 VAL A N 1
ATOM 676 C CA . VAL A 1 84 ? 1.250 -2.917 -0.093 1.00 98.56 84 VAL A CA 1
ATOM 677 C C . VAL A 1 84 ? 2.178 -2.784 -1.299 1.00 98.56 84 VAL A C 1
ATOM 679 O O . VAL A 1 84 ? 1.750 -2.258 -2.317 1.00 98.56 84 VAL A O 1
ATOM 682 N N . ALA A 1 85 ? 3.442 -3.189 -1.193 1.00 98.62 85 ALA A N 1
ATOM 683 C CA . ALA A 1 85 ? 4.449 -3.045 -2.251 1.00 98.62 85 ALA A CA 1
ATOM 684 C C . ALA A 1 85 ? 4.847 -4.395 -2.871 1.00 98.62 85 ALA A C 1
ATOM 686 O O . ALA A 1 85 ? 4.896 -5.414 -2.171 1.00 98.62 85 ALA A O 1
ATOM 687 N N . ALA A 1 86 ? 5.203 -4.392 -4.158 1.00 98.31 86 ALA A N 1
ATOM 688 C CA . ALA A 1 86 ? 5.737 -5.566 -4.849 1.00 98.31 86 ALA A CA 1
ATOM 689 C C . ALA A 1 86 ? 7.030 -6.059 -4.194 1.00 98.31 86 ALA A C 1
ATOM 691 O O . ALA A 1 86 ? 7.170 -7.243 -3.900 1.00 98.31 86 ALA A O 1
ATOM 692 N N . ASP A 1 87 ? 7.943 -5.129 -3.909 1.00 98.44 87 ASP A N 1
ATOM 693 C CA . ASP A 1 87 ? 9.172 -5.343 -3.153 1.00 98.44 87 ASP A CA 1
ATOM 694 C C . ASP A 1 87 ? 9.316 -4.217 -2.121 1.00 98.44 87 ASP A C 1
ATOM 696 O O . ASP A 1 87 ? 9.549 -3.051 -2.449 1.00 98.44 87 ASP A O 1
ATOM 700 N N . VAL A 1 88 ? 9.184 -4.567 -0.841 1.00 98.44 88 VAL A N 1
ATOM 701 C CA . VAL A 1 88 ? 9.238 -3.594 0.260 1.00 98.44 88 VAL A CA 1
ATOM 702 C C . VAL A 1 88 ? 10.622 -2.949 0.373 1.00 98.44 88 VAL A C 1
ATOM 704 O O . VAL A 1 88 ? 10.729 -1.773 0.721 1.00 98.44 88 VAL A O 1
ATOM 707 N N . ALA A 1 89 ? 11.693 -3.689 0.077 1.00 98.31 89 ALA A N 1
ATOM 708 C CA . ALA A 1 89 ? 13.049 -3.163 0.159 1.00 98.31 89 ALA A CA 1
ATOM 709 C C . ALA A 1 89 ? 13.341 -2.189 -0.988 1.00 98.31 89 ALA A C 1
ATOM 711 O O . ALA A 1 89 ? 14.016 -1.183 -0.770 1.00 98.31 89 ALA A O 1
ATOM 712 N N . GLN A 1 90 ? 12.829 -2.458 -2.191 1.00 98.31 90 GLN A N 1
ATOM 713 C CA . GLN A 1 90 ? 12.915 -1.526 -3.313 1.00 98.31 90 GLN A CA 1
ATOM 714 C C . GLN A 1 90 ? 12.070 -0.275 -3.052 1.00 98.31 90 GLN A C 1
ATOM 716 O O . GLN A 1 90 ? 12.591 0.838 -3.148 1.00 98.31 90 GLN A O 1
ATOM 721 N N . PHE A 1 91 ? 10.815 -0.445 -2.626 1.00 98.44 91 PHE A N 1
ATOM 722 C CA . PHE A 1 91 ? 9.930 0.669 -2.288 1.00 98.44 91 PHE A CA 1
ATOM 723 C C . PHE A 1 91 ? 10.553 1.583 -1.222 1.00 98.44 91 PHE A C 1
ATOM 725 O O . PHE A 1 91 ? 10.598 2.798 -1.394 1.00 98.44 91 PHE A O 1
ATOM 732 N N . ALA A 1 92 ? 11.132 1.018 -0.156 1.00 98.06 92 ALA A N 1
ATOM 733 C CA . ALA A 1 92 ? 11.766 1.796 0.910 1.00 98.06 92 ALA A CA 1
ATOM 734 C C . ALA A 1 92 ? 12.991 2.611 0.448 1.00 98.06 92 ALA A C 1
ATOM 736 O O . ALA A 1 92 ? 13.303 3.634 1.061 1.00 98.06 92 ALA A O 1
ATOM 737 N N . LYS A 1 93 ? 13.691 2.192 -0.618 1.00 98.19 93 LYS A N 1
ATOM 738 C CA . LYS A 1 93 ? 14.790 2.978 -1.211 1.00 98.19 93 LYS A CA 1
ATOM 739 C C . LYS A 1 93 ? 14.270 4.198 -1.966 1.00 98.19 93 LYS A C 1
ATOM 741 O O . LYS A 1 93 ? 14.892 5.254 -1.895 1.00 98.19 93 LYS A O 1
ATOM 746 N N . LEU A 1 94 ? 13.156 4.045 -2.681 1.00 97.62 94 LEU A N 1
ATOM 747 C CA . LEU A 1 94 ? 12.541 5.104 -3.487 1.00 97.62 94 LEU A CA 1
ATOM 748 C C . LEU A 1 94 ? 11.706 6.071 -2.634 1.00 97.62 94 LEU A C 1
ATOM 750 O O . LEU A 1 94 ? 11.684 7.272 -2.895 1.00 97.62 94 LEU A O 1
ATOM 754 N N . HIS A 1 95 ? 11.083 5.561 -1.569 1.00 97.44 95 HIS A N 1
ATOM 755 C CA . HIS A 1 95 ? 10.171 6.292 -0.689 1.00 97.44 95 HIS A CA 1
ATOM 756 C C . HIS A 1 95 ? 10.607 6.203 0.788 1.00 97.44 95 HIS A C 1
ATOM 758 O O . HIS A 1 95 ? 9.855 5.718 1.636 1.00 97.44 95 HIS A O 1
ATOM 764 N N . PRO A 1 96 ? 11.802 6.700 1.164 1.00 97.19 96 PRO A N 1
ATOM 765 C CA . PRO A 1 96 ? 12.365 6.500 2.505 1.00 97.19 96 PRO A CA 1
ATOM 766 C C . PRO A 1 96 ? 11.537 7.122 3.645 1.00 97.19 96 PRO A C 1
ATOM 768 O O . PRO A 1 96 ? 11.707 6.738 4.808 1.00 97.19 96 PRO A O 1
ATOM 771 N N . GLY A 1 97 ? 10.652 8.076 3.334 1.00 97.25 97 GLY A N 1
ATOM 772 C CA . GLY A 1 97 ? 9.743 8.716 4.289 1.00 97.25 97 GLY A CA 1
ATOM 773 C C . GLY A 1 97 ? 8.490 7.901 4.626 1.00 97.25 97 GLY A C 1
ATOM 774 O O . GLY A 1 97 ? 7.879 8.149 5.662 1.00 97.25 97 GLY A O 1
ATOM 775 N N . VAL A 1 98 ? 8.128 6.914 3.805 1.00 97.31 98 VAL A N 1
ATOM 776 C CA . VAL A 1 98 ? 6.926 6.092 3.995 1.00 97.31 98 VAL A CA 1
ATOM 777 C C . VAL A 1 98 ? 7.280 4.893 4.877 1.00 97.31 98 VAL A C 1
ATOM 779 O O . VAL A 1 98 ? 8.188 4.125 4.563 1.00 97.31 98 VAL A O 1
ATOM 782 N N . LYS A 1 99 ? 6.610 4.757 6.028 1.00 96.25 99 LYS A N 1
ATOM 783 C CA . LYS A 1 99 ? 6.908 3.715 7.041 1.00 96.25 99 LYS A CA 1
ATOM 784 C C . LYS A 1 99 ? 5.803 2.673 7.189 1.00 96.25 99 LYS A C 1
ATOM 786 O O . LYS A 1 99 ? 6.066 1.545 7.589 1.00 96.25 99 LYS A O 1
ATOM 791 N N . ASN A 1 100 ? 4.582 3.056 6.855 1.00 97.25 100 ASN A N 1
ATOM 792 C CA . ASN A 1 100 ? 3.382 2.234 6.758 1.00 97.25 100 ASN A CA 1
ATOM 793 C C . ASN A 1 100 ? 3.393 1.430 5.449 1.00 97.25 100 ASN A C 1
ATOM 795 O O . ASN A 1 100 ? 2.581 1.661 4.555 1.00 97.25 100 ASN A O 1
ATOM 799 N N . VAL A 1 101 ? 4.340 0.497 5.340 1.00 98.25 101 VAL A N 1
ATOM 800 C CA . VAL A 1 101 ? 4.490 -0.373 4.173 1.00 98.25 101 VAL A CA 1
ATOM 801 C C . VAL A 1 101 ? 4.562 -1.840 4.585 1.00 98.25 101 VAL A C 1
ATOM 803 O O . VAL A 1 101 ? 5.268 -2.221 5.519 1.00 98.25 101 VAL A O 1
ATOM 806 N N . VAL A 1 102 ? 3.822 -2.666 3.860 1.00 98.50 102 VAL A N 1
ATOM 807 C CA . VAL A 1 102 ? 3.882 -4.130 3.861 1.00 98.50 102 VAL A CA 1
ATOM 808 C C . VAL A 1 102 ? 3.985 -4.605 2.413 1.00 98.50 10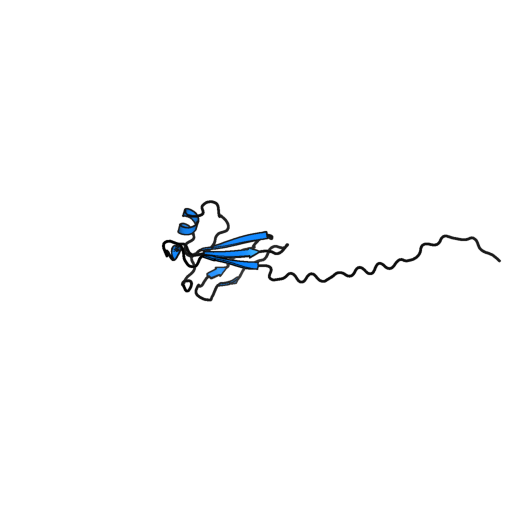2 VAL A C 1
ATOM 810 O O . VAL A 1 102 ? 3.983 -3.786 1.500 1.00 98.50 102 VAL A O 1
ATOM 813 N N . GLY A 1 103 ? 4.098 -5.908 2.164 1.00 97.81 103 GLY A N 1
ATOM 814 C CA . GLY A 1 103 ? 4.111 -6.412 0.792 1.00 97.81 103 GLY A CA 1
ATOM 815 C C . GLY A 1 103 ? 5.009 -7.619 0.600 1.00 97.81 103 GLY A C 1
ATOM 816 O O . GLY A 1 103 ? 5.046 -8.504 1.456 1.00 97.81 103 GLY A O 1
ATOM 817 N N . ASN A 1 104 ? 5.732 -7.635 -0.520 1.00 98.06 104 ASN A N 1
ATOM 818 C CA . ASN A 1 104 ? 6.369 -8.825 -1.088 1.00 98.06 104 ASN A CA 1
ATOM 819 C C . ASN A 1 104 ? 5.315 -9.852 -1.528 1.00 98.06 104 ASN A C 1
ATOM 821 O O . ASN A 1 104 ? 5.359 -11.027 -1.145 1.00 98.06 104 ASN A O 1
ATOM 825 N N . TRP A 1 105 ? 4.313 -9.378 -2.276 1.00 96.69 105 TRP A N 1
ATOM 826 C CA . TRP A 1 105 ? 3.257 -10.233 -2.811 1.00 96.69 105 TRP A CA 1
ATOM 827 C C . TRP A 1 105 ? 3.805 -11.234 -3.830 1.00 96.69 105 TRP A C 1
ATOM 829 O O . TRP A 1 105 ? 4.906 -11.099 -4.362 1.00 96.69 105 TRP A O 1
ATOM 839 N N . ARG A 1 106 ? 3.002 -12.252 -4.139 1.00 95.56 106 ARG A N 1
ATOM 840 C CA . ARG A 1 106 ? 3.235 -13.121 -5.304 1.00 95.56 106 ARG A CA 1
ATOM 841 C C . ARG A 1 106 ? 2.316 -12.715 -6.451 1.00 95.56 106 ARG A C 1
ATOM 843 O O . ARG A 1 106 ? 1.277 -12.116 -6.208 1.00 95.56 106 ARG A O 1
ATOM 850 N N . GLY A 1 107 ? 2.666 -13.096 -7.677 1.00 93.44 107 GLY A N 1
ATOM 85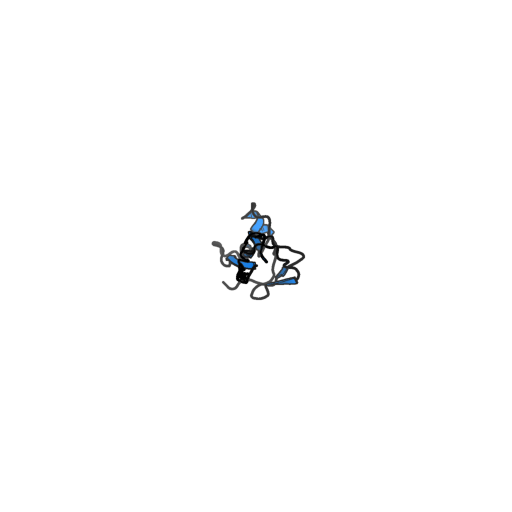1 C CA . GLY A 1 107 ? 1.927 -12.677 -8.871 1.00 93.44 107 GLY A CA 1
ATOM 852 C C . GLY A 1 107 ? 2.329 -11.277 -9.330 1.00 93.44 107 GLY A C 1
ATOM 853 O O . GLY A 1 107 ? 3.376 -10.773 -8.925 1.00 93.44 107 GLY A O 1
ATOM 854 N N . GLN A 1 108 ? 1.515 -10.680 -10.194 1.00 92.19 108 GLN A N 1
ATOM 855 C CA . GLN A 1 108 ? 1.778 -9.367 -10.781 1.00 92.19 108 GLN A CA 1
ATOM 856 C C . GLN A 1 108 ? 0.469 -8.677 -11.157 1.00 92.19 108 GLN A C 1
ATOM 858 O O . GLN A 1 108 ? -0.526 -9.336 -11.478 1.00 92.19 108 GLN A O 1
ATOM 863 N N . LEU A 1 109 ? 0.476 -7.348 -11.152 1.00 91.31 109 LEU A N 1
ATOM 864 C CA . LEU A 1 109 ? -0.616 -6.587 -11.738 1.00 91.31 109 LEU A CA 1
ATOM 865 C C . LEU A 1 109 ? -0.635 -6.802 -13.257 1.00 91.31 109 LEU A C 1
ATOM 867 O O . LEU A 1 109 ? 0.376 -7.123 -13.878 1.00 91.31 109 LEU A O 1
ATOM 871 N N . SER A 1 110 ? -1.817 -6.699 -13.860 1.00 86.25 110 SER A N 1
ATOM 872 C CA . SER A 1 110 ? -1.941 -6.746 -15.321 1.00 86.25 110 SER A CA 1
ATOM 873 C C . SER A 1 110 ? -1.709 -5.343 -15.875 1.00 86.25 110 SER A C 1
ATOM 875 O O . SER A 1 110 ? -2.463 -4.433 -15.527 1.00 86.25 110 SER A O 1
ATOM 877 N N . ASN A 1 111 ? -0.676 -5.175 -16.703 1.00 77.12 111 ASN A N 1
ATOM 878 C CA . ASN A 1 111 ? -0.242 -3.902 -17.280 1.00 77.12 111 ASN A CA 1
ATOM 879 C C . ASN A 1 111 ? -0.062 -3.959 -18.805 1.00 77.12 111 ASN A C 1
ATOM 881 O O . ASN A 1 111 ? 0.011 -5.075 -19.369 1.00 77.12 111 ASN A O 1
#